Protein AF-A0A5E7K3M1-F1 (afdb_monomer_lite)

Secondary structure (DSSP, 8-state):
-PPPPPP--GGGG--SHHHHHHHHHHHHHTT-HHHHHHHHHHHHHHHHHH----

Organism: Pseudomonas fluorescens (NCBI:txid294)

Radius of gyration: 13.38 Å; chains: 1; bounding box: 30×34×32 Å

Foldseek 3Di:
DDDDDDDDQLLVQLQDPVSLVVCLVVQPPVVPPVSNVVSVVSPVVNVVVNDPDD

Structure (mmCIF, N/CA/C/O backbone):
data_AF-A0A5E7K3M1-F1
#
_entry.id   AF-A0A5E7K3M1-F1
#
loop_
_atom_site.group_PDB
_atom_site.id
_atom_site.type_symbol
_atom_site.label_atom_id
_atom_site.label_alt_id
_atom_site.label_comp_id
_atom_site.label_asym_id
_atom_site.label_entity_id
_atom_site.label_seq_id
_atom_site.pdbx_PDB_ins_code
_atom_site.Cartn_x
_atom_site.Cartn_y
_atom_site.Cartn_z
_atom_site.occupancy
_atom_site.B_iso_or_equiv
_atom_site.auth_seq_id
_atom_site.auth_comp_id
_atom_site.auth_asym_id
_atom_site.auth_atom_id
_atom_site.pdbx_PDB_model_num
ATOM 1 N N . MET A 1 1 ? -21.017 21.479 -13.440 1.00 48.38 1 MET A N 1
ATOM 2 C CA . MET A 1 1 ? -19.610 21.134 -13.737 1.00 48.38 1 MET A CA 1
ATOM 3 C C . MET A 1 1 ? -19.478 19.628 -13.634 1.00 48.38 1 MET A C 1
ATOM 5 O O . MET A 1 1 ? -19.920 19.089 -12.629 1.00 48.38 1 MET A O 1
ATOM 9 N N . SER A 1 2 ? -18.946 18.954 -14.653 1.00 73.50 2 SER A N 1
ATOM 10 C CA . SER A 1 2 ? -18.577 17.537 -14.555 1.00 73.50 2 SER A CA 1
ATOM 11 C C . SER A 1 2 ? -17.120 17.444 -14.105 1.00 73.50 2 SER A C 1
ATOM 13 O O . SER A 1 2 ? -16.241 17.956 -14.797 1.00 73.50 2 SER A O 1
ATOM 15 N N . LEU A 1 3 ? -16.869 16.825 -12.954 1.00 77.44 3 LEU A N 1
ATOM 16 C CA . LEU A 1 3 ? -15.523 16.424 -12.547 1.00 77.44 3 LEU A CA 1
ATOM 17 C C . LEU A 1 3 ? -15.121 15.222 -13.404 1.00 77.44 3 LEU A C 1
ATOM 19 O O . LEU A 1 3 ? -15.787 14.190 -13.353 1.00 77.44 3 LEU A O 1
ATOM 23 N N . GLN A 1 4 ? -14.074 15.365 -14.218 1.00 81.50 4 GLN A N 1
ATOM 24 C CA . GLN A 1 4 ? -13.414 14.195 -14.787 1.00 81.50 4 GLN A CA 1
ATOM 25 C C . GLN A 1 4 ? -12.534 13.588 -13.699 1.00 81.50 4 GLN A C 1
ATOM 27 O O . GLN A 1 4 ? -11.624 14.249 -13.201 1.00 81.50 4 GLN A O 1
ATOM 32 N N . LEU A 1 5 ? -12.858 12.361 -13.301 1.00 84.31 5 LEU A N 1
ATOM 33 C CA . LEU A 1 5 ? -12.023 11.567 -12.410 1.00 84.31 5 LEU A CA 1
ATOM 34 C C . LEU A 1 5 ? -10.882 10.976 -13.239 1.00 84.31 5 LEU A C 1
ATOM 36 O O . LEU A 1 5 ? -11.119 10.439 -14.320 1.00 84.31 5 LEU A O 1
ATOM 40 N N . THR A 1 6 ? -9.657 11.120 -12.750 1.00 81.25 6 THR A N 1
ATOM 41 C CA . THR A 1 6 ? -8.489 10.429 -13.296 1.00 81.25 6 THR A CA 1
ATOM 42 C C . THR A 1 6 ? -8.368 9.066 -12.643 1.00 81.25 6 THR A C 1
ATOM 44 O O . THR A 1 6 ? -8.580 8.947 -11.434 1.00 81.25 6 THR A O 1
ATOM 47 N N . ASP A 1 7 ? -7.980 8.065 -13.425 1.00 85.62 7 ASP A N 1
ATOM 48 C CA . ASP A 1 7 ? -7.670 6.751 -12.880 1.00 85.62 7 ASP A CA 1
ATOM 49 C C . ASP A 1 7 ? -6.482 6.867 -11.920 1.00 85.62 7 ASP A C 1
ATOM 51 O O . ASP A 1 7 ? -5.455 7.472 -12.235 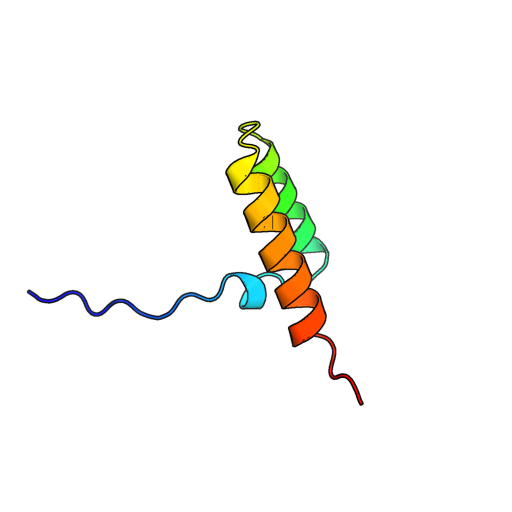1.00 85.62 7 ASP A O 1
ATOM 55 N N . PHE A 1 8 ? -6.650 6.310 -10.725 1.00 87.25 8 PHE A N 1
ATOM 56 C CA . PHE A 1 8 ? -5.629 6.272 -9.691 1.00 87.25 8 PHE A CA 1
ATOM 57 C C . PHE 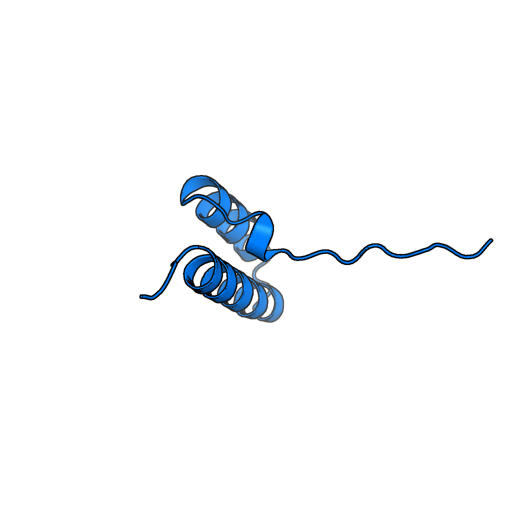A 1 8 ? -5.257 4.816 -9.438 1.00 87.25 8 PHE A C 1
ATOM 59 O O . PHE A 1 8 ? -6.103 4.031 -9.011 1.00 87.25 8 PHE A O 1
ATOM 66 N N . ASN A 1 9 ? -4.001 4.461 -9.711 1.00 90.00 9 ASN A N 1
ATOM 67 C CA . ASN A 1 9 ? -3.475 3.138 -9.405 1.00 90.00 9 ASN A CA 1
ATOM 68 C C . ASN A 1 9 ? -2.522 3.225 -8.209 1.00 90.00 9 ASN A C 1
ATOM 70 O O . ASN A 1 9 ? -1.399 3.713 -8.341 1.00 90.00 9 ASN A O 1
ATOM 74 N N . MET A 1 10 ? -2.955 2.699 -7.063 1.00 93.06 10 MET A N 1
ATOM 75 C CA . MET A 1 10 ? -2.156 2.697 -5.839 1.00 93.06 10 MET A CA 1
ATOM 76 C C . MET A 1 10 ? -0.849 1.907 -5.995 1.00 93.06 10 MET A C 1
ATOM 78 O O . MET A 1 10 ? 0.179 2.325 -5.475 1.00 93.06 10 MET A O 1
ATOM 82 N N . ALA A 1 11 ? -0.855 0.814 -6.762 1.00 93.50 11 ALA A N 1
ATOM 83 C CA . ALA A 1 11 ? 0.320 -0.027 -6.967 1.00 93.50 11 ALA A CA 1
ATOM 84 C C . ALA A 1 11 ? 1.484 0.732 -7.625 1.00 93.50 11 ALA A C 1
ATOM 86 O O . ALA A 1 11 ? 2.641 0.470 -7.316 1.00 93.50 11 ALA A O 1
ATOM 87 N N . THR A 1 12 ? 1.190 1.725 -8.473 1.00 92.75 12 THR A N 1
ATOM 88 C CA . THR A 1 12 ? 2.226 2.557 -9.116 1.00 92.75 12 THR A CA 1
ATOM 89 C C . THR A 1 12 ? 2.972 3.481 -8.154 1.00 92.75 12 THR A C 1
ATOM 91 O O . THR A 1 12 ? 4.022 3.997 -8.519 1.00 92.75 12 THR A O 1
ATOM 94 N N . LEU A 1 13 ? 2.448 3.689 -6.943 1.00 94.00 13 LEU A N 1
ATOM 95 C CA . LEU A 1 13 ? 3.095 4.477 -5.893 1.00 94.00 13 LEU A CA 1
ATOM 96 C C . LEU A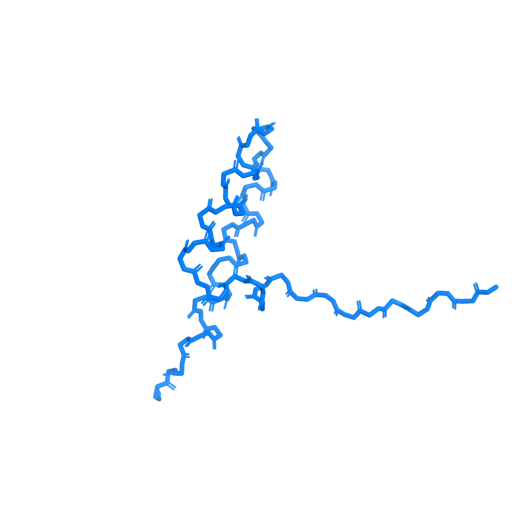 1 13 ? 3.913 3.613 -4.924 1.00 94.00 13 LEU A C 1
ATOM 98 O O . LEU A 1 13 ? 4.669 4.146 -4.120 1.00 94.00 13 LEU A O 1
ATOM 102 N N . LEU A 1 14 ? 3.746 2.290 -4.976 1.00 95.75 14 LEU A N 1
ATOM 103 C CA . LEU A 1 14 ? 4.413 1.323 -4.104 1.00 95.75 14 LEU A CA 1
ATOM 104 C C . LEU A 1 14 ? 5.653 0.745 -4.805 1.00 95.75 14 LEU A C 1
ATOM 106 O O . LEU A 1 14 ? 5.820 -0.467 -4.916 1.00 95.75 14 LEU A O 1
ATOM 110 N N . ASP A 1 15 ? 6.500 1.631 -5.327 1.00 94.62 15 ASP A N 1
ATOM 111 C CA . ASP A 1 15 ? 7.625 1.316 -6.220 1.00 94.62 15 ASP A CA 1
ATOM 112 C C . ASP A 1 15 ? 8.940 0.973 -5.495 1.00 94.62 15 ASP A C 1
ATOM 114 O O . ASP A 1 15 ? 9.945 0.638 -6.126 1.00 94.62 15 ASP A O 1
ATOM 118 N N . SER A 1 16 ? 8.939 1.045 -4.165 1.00 94.94 16 SER A N 1
ATOM 119 C CA . SER A 1 16 ? 10.104 0.818 -3.316 1.00 94.94 16 SER A CA 1
ATOM 120 C C . SER A 1 16 ? 9.711 0.190 -1.981 1.00 94.94 16 SER A C 1
ATOM 122 O O . SER A 1 16 ? 8.582 0.331 -1.506 1.00 94.94 16 SER A O 1
ATOM 124 N N . GLU A 1 17 ? 10.665 -0.493 -1.343 1.00 95.31 17 GLU A N 1
ATOM 125 C CA . GLU A 1 17 ? 10.463 -1.077 -0.010 1.00 95.31 17 GLU A CA 1
ATOM 126 C C . GLU A 1 17 ? 10.093 -0.011 1.036 1.00 95.31 17 GLU A C 1
ATOM 128 O O . GLU A 1 17 ? 9.270 -0.273 1.912 1.00 95.31 17 GLU A O 1
ATOM 133 N N . GLU A 1 18 ? 10.656 1.197 0.918 1.00 97.12 18 GLU A N 1
ATOM 134 C CA . GLU A 1 18 ? 10.342 2.338 1.786 1.00 97.12 18 GLU A CA 1
ATOM 135 C C . GLU A 1 18 ? 8.881 2.775 1.620 1.00 97.12 18 GLU A C 1
ATOM 137 O O . GLU A 1 18 ? 8.146 2.806 2.606 1.00 97.12 18 GLU A O 1
ATOM 142 N N . ALA A 1 19 ? 8.417 2.992 0.382 1.00 96.62 19 ALA A N 1
ATOM 143 C CA . ALA A 1 19 ? 7.027 3.364 0.106 1.00 96.62 19 ALA A CA 1
ATOM 144 C C . ALA A 1 19 ? 6.026 2.298 0.589 1.00 96.62 19 ALA A C 1
ATOM 146 O O . ALA A 1 19 ? 4.990 2.625 1.170 1.00 96.62 19 ALA A O 1
ATOM 147 N N . ILE A 1 20 ? 6.350 1.013 0.404 1.00 96.25 20 ILE A N 1
ATOM 148 C CA . ILE A 1 20 ? 5.538 -0.104 0.905 1.00 96.25 20 ILE A CA 1
ATOM 149 C C . ILE A 1 20 ? 5.479 -0.091 2.437 1.00 96.25 20 ILE A C 1
ATOM 151 O O . ILE A 1 20 ? 4.399 -0.239 3.012 1.00 96.25 20 ILE A O 1
ATOM 155 N N . SER A 1 21 ? 6.619 0.093 3.108 1.00 96.50 21 SER A N 1
ATOM 156 C CA . SER A 1 21 ? 6.687 0.107 4.571 1.00 96.50 21 SER A CA 1
ATOM 157 C C . SER A 1 21 ? 5.909 1.278 5.172 1.00 96.50 21 SER A C 1
ATOM 159 O O . SER A 1 21 ? 5.187 1.087 6.151 1.00 96.50 21 SER A O 1
ATOM 161 N N . GLU A 1 22 ? 6.038 2.479 4.607 1.00 97.31 22 GLU A N 1
ATOM 162 C CA . GLU A 1 22 ? 5.302 3.659 5.069 1.00 97.31 22 GLU A CA 1
ATOM 163 C C . GLU A 1 22 ? 3.794 3.499 4.872 1.00 97.31 22 GLU A C 1
ATOM 165 O O . GLU A 1 22 ? 3.017 3.766 5.792 1.00 97.31 22 GLU A O 1
ATOM 170 N N . TYR A 1 23 ? 3.377 3.012 3.701 1.00 95.94 23 TYR A N 1
ATOM 171 C CA . TYR A 1 23 ? 1.969 2.774 3.406 1.00 95.94 23 TYR A CA 1
ATOM 172 C C . TYR A 1 23 ? 1.342 1.765 4.376 1.00 95.94 23 TYR A C 1
ATOM 174 O O . TYR A 1 23 ? 0.281 2.028 4.945 1.00 95.94 23 TYR A O 1
ATOM 182 N N . LEU A 1 24 ? 2.007 0.630 4.613 1.00 95.88 24 LEU A N 1
ATOM 183 C CA . LEU A 1 24 ? 1.502 -0.388 5.535 1.00 95.88 24 LEU A CA 1
ATOM 184 C C . LEU A 1 24 ? 1.435 0.125 6.975 1.00 95.88 24 LEU A C 1
ATOM 186 O O . LEU A 1 24 ? 0.443 -0.139 7.651 1.00 95.88 24 LEU A O 1
ATOM 190 N N . ALA A 1 25 ? 2.434 0.887 7.434 1.00 95.56 25 ALA A N 1
ATOM 191 C CA . ALA A 1 25 ? 2.414 1.478 8.770 1.00 95.56 25 ALA A CA 1
ATOM 192 C C . ALA A 1 25 ? 1.174 2.363 8.974 1.00 95.56 25 ALA A C 1
ATOM 194 O O . ALA A 1 25 ? 0.460 2.180 9.958 1.00 95.56 25 ALA A O 1
ATOM 195 N N . GLN A 1 26 ? 0.874 3.237 8.007 1.00 94.75 26 GLN A N 1
ATOM 196 C CA . GLN A 1 26 ? -0.300 4.117 8.044 1.00 94.75 26 GLN A CA 1
ATOM 197 C C . GLN A 1 2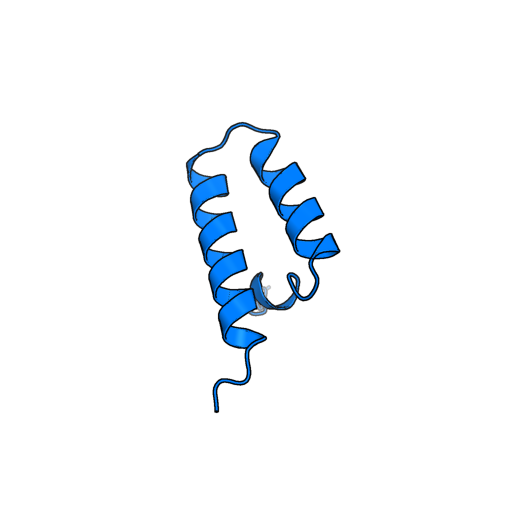6 ? -1.615 3.329 8.033 1.00 94.75 26 GLN A C 1
ATOM 199 O O . GLN A 1 26 ? -2.504 3.590 8.836 1.00 94.75 26 GLN A O 1
ATOM 204 N N . VAL A 1 27 ? -1.743 2.330 7.154 1.00 95.38 27 VAL A N 1
ATOM 205 C CA . VAL A 1 27 ? -2.970 1.521 7.054 1.00 95.38 27 VAL A CA 1
ATOM 206 C C . VAL A 1 27 ? -3.247 0.742 8.340 1.00 95.38 27 VAL A C 1
ATOM 208 O O . VAL A 1 27 ? -4.398 0.580 8.738 1.00 95.38 27 VAL A O 1
ATOM 211 N N . THR A 1 28 ? -2.199 0.249 8.997 1.00 93.38 28 THR A N 1
ATOM 212 C CA . THR A 1 28 ? -2.351 -0.546 10.222 1.00 93.38 28 THR A CA 1
ATOM 213 C C . THR A 1 28 ? -2.579 0.286 11.484 1.00 93.38 28 THR A C 1
ATOM 215 O O . THR A 1 28 ? -2.901 -0.293 12.519 1.00 93.38 28 THR A O 1
ATOM 218 N N . GLU A 1 29 ? -2.445 1.614 11.420 1.00 95.44 29 GLU A N 1
ATOM 219 C CA . GLU A 1 29 ? -2.587 2.498 12.584 1.00 95.44 29 GLU A CA 1
ATOM 220 C C . GLU A 1 29 ? -4.018 2.498 13.150 1.00 95.44 29 GLU A C 1
ATOM 222 O O . GLU A 1 29 ? -4.207 2.514 14.365 1.00 95.44 29 GLU A O 1
ATOM 227 N N . GLU A 1 30 ? -5.022 2.392 12.280 1.00 89.88 30 GLU A N 1
ATOM 228 C CA . GLU A 1 30 ? -6.443 2.488 12.644 1.00 89.88 30 GLU A CA 1
ATOM 229 C C . GLU A 1 30 ? -7.112 1.118 12.919 1.00 89.88 30 GLU A C 1
ATOM 231 O O . GLU A 1 30 ? -8.317 1.057 13.156 1.00 89.88 30 GLU A O 1
ATOM 236 N N . ASP A 1 31 ? -6.356 0.007 12.883 1.00 90.06 31 ASP A N 1
ATOM 237 C CA . ASP A 1 31 ? -6.849 -1.386 13.025 1.00 90.06 31 ASP A CA 1
ATOM 238 C C . ASP A 1 31 ? -8.041 -1.738 12.098 1.00 90.06 31 ASP A C 1
ATOM 240 O O . ASP A 1 31 ? -8.861 -2.622 12.375 1.00 90.06 31 ASP A O 1
ATOM 244 N N . ASP A 1 32 ? -8.140 -1.062 10.948 1.00 95.69 32 ASP A N 1
ATOM 245 C CA . ASP A 1 32 ? -9.135 -1.367 9.923 1.00 95.69 32 ASP A CA 1
ATOM 246 C C . ASP A 1 32 ? -8.692 -2.589 9.109 1.00 95.69 32 ASP A C 1
ATOM 248 O O . ASP A 1 32 ? -7.862 -2.535 8.195 1.00 95.69 32 ASP A O 1
ATOM 252 N N . ARG A 1 33 ? -9.284 -3.736 9.442 1.00 94.19 33 ARG A N 1
ATOM 253 C CA . ARG A 1 33 ? -8.981 -5.016 8.795 1.00 94.19 33 ARG A CA 1
ATOM 254 C C . ARG A 1 33 ? -9.324 -5.034 7.306 1.00 94.19 33 ARG A C 1
ATOM 256 O O . ARG A 1 33 ? -8.658 -5.753 6.560 1.00 94.19 33 ARG A O 1
ATOM 263 N N . GLU A 1 34 ? -10.353 -4.312 6.865 1.00 96.12 34 GLU A N 1
ATOM 264 C CA . GLU A 1 34 ? -10.713 -4.261 5.444 1.00 96.12 34 GLU A CA 1
ATOM 265 C C . GLU A 1 34 ? -9.701 -3.420 4.663 1.00 96.12 34 GLU A C 1
ATOM 267 O O . GLU A 1 34 ? -9.283 -3.819 3.571 1.00 96.12 34 GLU A O 1
ATOM 272 N N . GLU A 1 35 ? -9.256 -2.303 5.242 1.00 94.75 35 GLU A N 1
ATOM 273 C CA . GLU A 1 35 ? -8.190 -1.479 4.669 1.00 94.75 35 GLU A CA 1
ATOM 274 C C . GLU A 1 35 ? -6.871 -2.259 4.589 1.00 94.75 35 GLU A C 1
ATOM 276 O O . GLU A 1 35 ? -6.233 -2.282 3.536 1.00 94.75 35 GLU A O 1
ATOM 281 N N . ALA A 1 36 ? -6.513 -3.001 5.640 1.00 94.38 36 ALA A N 1
ATOM 282 C CA . ALA A 1 36 ? -5.316 -3.840 5.656 1.00 94.38 36 ALA A CA 1
ATOM 283 C C . ALA A 1 36 ? -5.327 -4.920 4.557 1.00 94.38 36 ALA A C 1
ATOM 285 O O . ALA A 1 36 ? -4.318 -5.140 3.883 1.00 94.38 36 ALA A O 1
ATOM 286 N N . LEU A 1 37 ? -6.467 -5.578 4.319 1.00 95.69 37 LEU A N 1
ATOM 287 C CA . LEU A 1 37 ? -6.598 -6.569 3.242 1.00 95.69 37 LEU A CA 1
ATOM 288 C C . LEU A 1 37 ? -6.462 -5.937 1.848 1.00 95.69 37 LEU A C 1
ATOM 290 O O . LEU A 1 37 ? -5.858 -6.529 0.946 1.00 95.69 37 LEU A O 1
ATOM 294 N N . ARG A 1 38 ? -6.998 -4.726 1.666 1.00 94.88 38 ARG A N 1
ATOM 295 C CA . ARG A 1 38 ? -6.858 -3.975 0.415 1.00 94.88 38 ARG A CA 1
ATOM 296 C C . ARG A 1 38 ? -5.411 -3.551 0.182 1.00 94.88 38 ARG A C 1
ATOM 298 O O . ARG A 1 38 ? -4.899 -3.735 -0.919 1.00 94.88 38 ARG A O 1
ATOM 305 N N . ALA A 1 39 ? -4.736 -3.083 1.228 1.00 95.88 39 ALA A N 1
ATOM 306 C CA . ALA A 1 39 ? -3.333 -2.697 1.181 1.00 95.88 39 ALA A CA 1
ATOM 307 C C . ALA A 1 39 ? -2.423 -3.852 0.749 1.00 95.88 39 ALA A C 1
ATOM 309 O O . ALA A 1 39 ? -1.582 -3.676 -0.130 1.00 95.88 39 ALA A O 1
ATOM 310 N N . ILE A 1 40 ? -2.650 -5.057 1.282 1.00 95.19 40 ILE A N 1
ATOM 311 C CA . ILE A 1 40 ? -1.929 -6.266 0.855 1.00 95.19 40 ILE A CA 1
ATOM 312 C C . ILE A 1 40 ? -2.117 -6.520 -0.647 1.00 95.19 40 ILE A C 1
ATOM 314 O O . ILE A 1 40 ? -1.160 -6.870 -1.336 1.00 95.19 40 ILE A O 1
ATOM 318 N N . SER A 1 41 ? -3.328 -6.315 -1.171 1.00 94.81 41 SER A N 1
ATOM 319 C CA . SER A 1 41 ? -3.610 -6.510 -2.599 1.00 94.81 41 SER A CA 1
ATOM 320 C C . SER A 1 41 ? -2.821 -5.530 -3.474 1.00 94.81 41 SER A C 1
ATOM 322 O O . SER A 1 41 ? -2.238 -5.952 -4.470 1.00 94.81 41 SER A O 1
ATOM 324 N N . TYR A 1 42 ? -2.723 -4.257 -3.074 1.00 95.88 42 TYR A N 1
ATOM 325 C CA . TYR A 1 42 ? -1.917 -3.264 -3.794 1.00 95.88 42 TYR A CA 1
ATOM 326 C C . TYR A 1 42 ? -0.419 -3.565 -3.744 1.00 95.88 42 TYR A C 1
ATOM 328 O O . TYR A 1 42 ? 0.266 -3.386 -4.746 1.00 95.88 42 TYR A O 1
ATOM 336 N N . VAL A 1 43 ? 0.093 -4.064 -2.614 1.00 95.50 43 VAL A N 1
ATOM 337 C CA . VAL A 1 43 ? 1.500 -4.483 -2.499 1.00 95.50 43 VAL A CA 1
ATOM 338 C C . VAL A 1 43 ? 1.797 -5.664 -3.427 1.00 95.50 43 VAL A C 1
ATOM 340 O O . VAL A 1 43 ? 2.824 -5.674 -4.103 1.00 95.50 43 VAL A O 1
ATOM 343 N N . ILE A 1 44 ? 0.892 -6.645 -3.505 1.00 95.50 44 ILE A N 1
ATOM 344 C CA . ILE A 1 44 ? 1.022 -7.771 -4.441 1.00 95.50 44 ILE A CA 1
ATOM 345 C C . ILE A 1 44 ? 0.997 -7.272 -5.889 1.00 95.50 44 ILE A C 1
ATOM 347 O O . ILE A 1 44 ? 1.842 -7.679 -6.682 1.00 95.50 44 ILE A O 1
ATOM 351 N N . GLU A 1 45 ? 0.056 -6.393 -6.238 1.00 94.56 45 GLU A N 1
ATOM 352 C CA . GLU A 1 45 ? -0.022 -5.809 -7.579 1.00 94.56 45 GLU A CA 1
ATOM 353 C C . GLU A 1 45 ? 1.270 -5.065 -7.934 1.00 94.56 45 GLU A C 1
ATOM 355 O O . GLU A 1 45 ? 1.829 -5.307 -9.000 1.00 94.56 45 GLU A O 1
ATOM 360 N N . ALA A 1 46 ? 1.797 -4.239 -7.028 1.00 93.62 46 ALA A N 1
ATOM 361 C CA . ALA A 1 46 ? 3.041 -3.503 -7.236 1.00 93.62 46 ALA A CA 1
ATOM 362 C C . ALA A 1 46 ? 4.237 -4.438 -7.460 1.00 93.62 46 ALA A C 1
ATOM 364 O O . ALA A 1 46 ? 5.027 -4.225 -8.379 1.00 93.62 46 ALA A O 1
ATOM 365 N N . ALA A 1 47 ? 4.329 -5.524 -6.688 1.00 90.06 47 ALA A N 1
ATOM 366 C CA . ALA A 1 47 ? 5.374 -6.530 -6.854 1.00 90.06 47 ALA A CA 1
ATOM 367 C C . ALA A 1 47 ? 5.281 -7.257 -8.206 1.00 90.06 47 ALA A C 1
ATOM 369 O O . ALA A 1 47 ? 6.307 -7.530 -8.827 1.00 90.06 47 ALA A O 1
ATOM 370 N N . VAL A 1 48 ? 4.064 -7.550 -8.678 1.00 88.44 48 VAL A N 1
ATOM 371 C CA . VAL A 1 48 ? 3.833 -8.206 -9.975 1.00 88.44 48 VAL A CA 1
ATOM 372 C C . VAL A 1 48 ? 4.084 -7.249 -11.143 1.00 88.44 48 VAL A C 1
ATOM 374 O O . VAL A 1 48 ? 4.688 -7.653 -12.132 1.00 88.44 48 VAL A O 1
ATOM 377 N N . VAL A 1 49 ? 3.655 -5.988 -11.039 1.00 77.88 49 VAL A N 1
ATOM 378 C CA . VAL A 1 49 ? 3.870 -4.952 -12.065 1.00 77.88 49 VAL A CA 1
A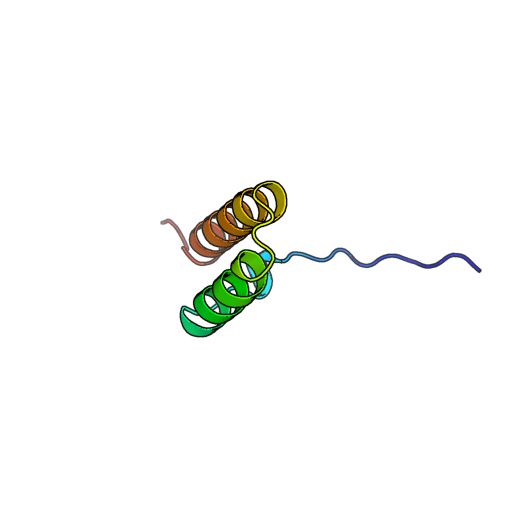TOM 379 C C . VAL A 1 49 ? 5.348 -4.559 -12.160 1.00 77.88 49 VAL A C 1
ATOM 381 O O . VAL A 1 49 ? 5.846 -4.331 -13.259 1.00 77.88 49 VAL A O 1
ATOM 384 N N . GLY A 1 50 ? 6.057 -4.501 -11.029 1.00 66.62 50 GLY A N 1
ATOM 385 C CA . GLY A 1 50 ? 7.492 -4.213 -10.971 1.00 66.62 50 GLY A CA 1
ATOM 386 C C . GLY A 1 50 ? 8.379 -5.395 -11.372 1.00 66.62 50 GLY A C 1
ATOM 387 O O . GLY A 1 50 ? 9.529 -5.197 -11.767 1.00 66.62 50 GLY A O 1
ATOM 388 N N . SER A 1 51 ? 7.862 -6.626 -11.312 1.00 63.25 51 SER A N 1
ATOM 389 C CA . SER A 1 51 ? 8.528 -7.780 -11.903 1.00 63.25 51 SER A CA 1
ATOM 390 C C . SER A 1 51 ? 8.252 -7.814 -13.407 1.00 63.25 51 SER A C 1
ATOM 392 O O . SER A 1 51 ? 7.194 -8.270 -13.838 1.00 63.25 51 SER A O 1
ATOM 394 N N . GLU A 1 52 ? 9.213 -7.387 -14.230 1.00 55.62 52 GLU A N 1
ATOM 395 C CA . GLU A 1 52 ? 9.287 -7.901 -15.601 1.00 55.62 52 GLU A CA 1
ATOM 396 C C . GLU A 1 52 ? 9.526 -9.415 -15.495 1.00 55.62 52 GLU A C 1
ATOM 398 O O . GLU A 1 52 ? 10.656 -9.889 -15.365 1.00 55.62 52 GLU A O 1
ATOM 403 N N . LEU A 1 53 ? 8.440 -10.188 -15.442 1.00 47.28 53 LEU A N 1
ATOM 404 C CA . LEU A 1 53 ? 8.510 -11.630 -15.625 1.00 47.28 53 LEU A CA 1
ATOM 405 C C . LEU A 1 53 ? 9.026 -11.885 -17.053 1.00 47.28 53 LEU A C 1
ATOM 407 O O . LEU A 1 53 ? 8.474 -11.299 -17.988 1.00 47.28 53 LEU A O 1
ATOM 411 N N . PRO A 1 54 ? 10.069 -12.717 -17.236 1.00 50.00 54 PRO A N 1
ATOM 412 C CA . PRO A 1 54 ? 10.479 -13.164 -18.564 1.00 50.00 54 PRO A CA 1
ATOM 413 C C . PRO A 1 54 ? 9.380 -13.966 -19.274 1.00 50.00 54 PRO A C 1
ATOM 415 O O . PRO A 1 54 ? 8.565 -14.624 -18.582 1.00 50.00 54 PRO A O 1
#

InterPro domains:
  IPR014057 Un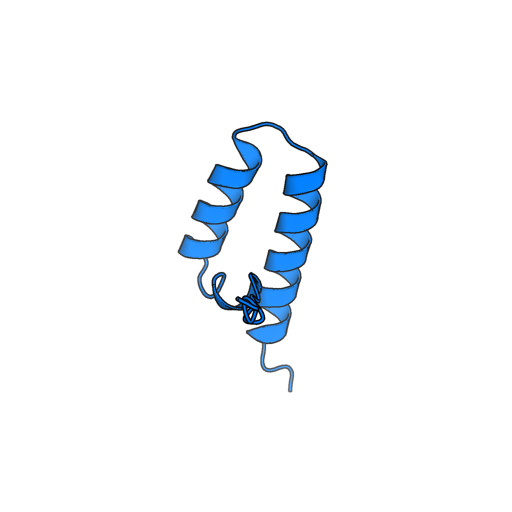characterized protein HI1420 [PF21716] (5-46)

pLDDT: mean 88.13, std 13.03, range [47.28, 97.31]

Sequence (54 aa):
MSLQLTDFNMATLLDSEEAISEYLAQVTEEDDREEALRAISYVIEAAVVGSELP